Protein AF-V8CW01-F1 (afdb_monomer_lite)

pLDDT: mean 73.12, std 15.97, range [30.33, 90.06]

Secondary structure (DSSP, 8-state):
---GGGGS--TTT--SEEEEEEE-SSS-EEEEEESS-EEEEE---TT---HHHHHHHHH--S-HHHHHHHHHHHHB-SPPEEEEGGG--GGGG---

Sequence (96 aa):
MADLCSRFAEPTERTGPGRWVIVRGLCHGTLWTNERTIGFQVVPTPGADPLPVLDAITATPGTTSEAFDQLAAIYGESAIVAGNLDNWRPDKVSKR

Radius of gyration: 12.53 Å; chains: 1; bounding box: 32×33×28 Å

Structure (mmCIF, N/CA/C/O backbone):
data_AF-V8CW01-F1
#
_entry.id   AF-V8CW01-F1
#
loop_
_atom_site.group_PDB
_atom_site.id
_atom_site.type_symbol
_atom_site.label_atom_id
_atom_site.label_alt_id
_atom_site.label_comp_id
_atom_site.label_asym_id
_atom_site.label_entity_id
_atom_site.label_seq_id
_atom_site.pdbx_PDB_ins_code
_atom_site.Cartn_x
_atom_site.Cartn_y
_atom_site.Cartn_z
_atom_site.occupancy
_atom_site.B_iso_or_equiv
_atom_site.auth_seq_id
_atom_site.auth_comp_id
_atom_site.auth_asym_id
_atom_site.auth_atom_id
_atom_site.pdbx_PDB_model_num
ATOM 1 N N . MET A 1 1 ? 24.522 12.457 -1.337 1.00 39.34 1 MET A N 1
ATOM 2 C CA . MET A 1 1 ? 23.326 11.902 -1.999 1.00 39.34 1 MET A CA 1
ATOM 3 C C . MET A 1 1 ? 22.433 11.395 -0.893 1.00 39.34 1 MET A C 1
ATOM 5 O O . MET A 1 1 ? 22.800 10.426 -0.246 1.00 39.34 1 MET A O 1
ATOM 9 N N . ALA A 1 2 ? 21.409 12.176 -0.550 1.00 33.06 2 ALA A N 1
ATOM 10 C CA . ALA A 1 2 ? 20.553 11.886 0.589 1.00 33.06 2 ALA A CA 1
ATOM 11 C C . ALA A 1 2 ? 19.747 10.620 0.299 1.00 33.06 2 ALA A C 1
ATOM 13 O O . ALA A 1 2 ? 19.192 10.463 -0.787 1.00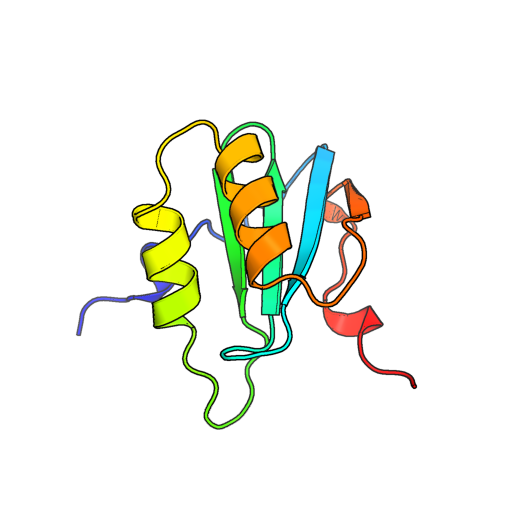 33.06 2 ALA A O 1
ATOM 14 N N . ASP A 1 3 ? 19.774 9.733 1.277 1.00 37.59 3 ASP A N 1
ATOM 15 C CA . ASP A 1 3 ? 19.158 8.424 1.309 1.00 37.59 3 ASP A CA 1
ATOM 16 C C . ASP A 1 3 ? 17.645 8.551 1.073 1.00 37.59 3 ASP A C 1
ATOM 18 O O . ASP A 1 3 ? 16.875 8.854 1.982 1.00 37.59 3 ASP A O 1
ATOM 22 N N . LEU A 1 4 ? 17.217 8.406 -0.186 1.00 42.09 4 LEU A N 1
ATOM 23 C CA . LEU A 1 4 ? 15.796 8.403 -0.531 1.00 42.09 4 LEU A CA 1
ATOM 24 C C . LEU A 1 4 ? 15.087 7.222 0.154 1.00 42.09 4 LEU A C 1
ATOM 26 O O . LEU A 1 4 ? 13.918 7.353 0.475 1.00 42.09 4 LEU A O 1
ATOM 30 N N . CYS A 1 5 ? 15.789 6.128 0.475 1.00 39.38 5 CYS A N 1
ATOM 31 C CA . CYS A 1 5 ? 15.228 4.991 1.212 1.00 39.38 5 CYS A CA 1
ATOM 32 C C . CYS A 1 5 ? 14.763 5.336 2.640 1.00 39.38 5 CYS A C 1
ATOM 34 O O . CYS A 1 5 ? 13.756 4.790 3.075 1.00 39.38 5 CYS A O 1
ATOM 36 N N . SER A 1 6 ? 15.423 6.261 3.342 1.00 35.28 6 SER A N 1
ATOM 37 C CA . SER A 1 6 ? 15.151 6.587 4.755 1.00 35.28 6 SER A CA 1
ATOM 38 C C . SER A 1 6 ? 13.882 7.416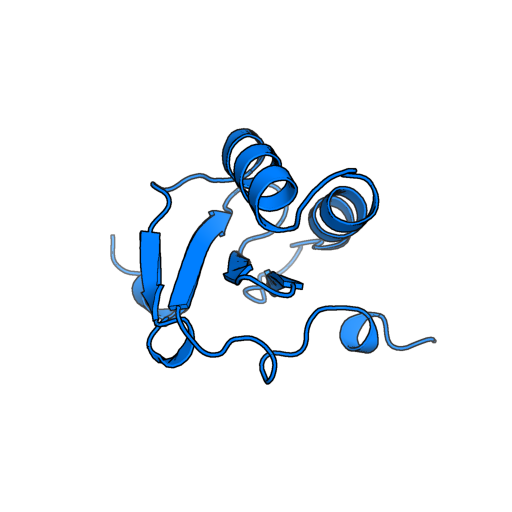 4.987 1.00 35.28 6 SER A C 1
ATOM 40 O O . SER A 1 6 ? 13.563 7.758 6.123 1.00 35.28 6 SER A O 1
ATOM 42 N N . ARG A 1 7 ? 13.178 7.817 3.921 1.00 43.16 7 ARG A N 1
ATOM 43 C CA . ARG A 1 7 ? 11.993 8.689 3.996 1.00 43.16 7 ARG A CA 1
ATOM 44 C C . ARG A 1 7 ? 10.671 7.952 3.797 1.00 43.16 7 ARG A C 1
ATOM 46 O O . ARG A 1 7 ? 9.617 8.584 3.820 1.00 43.16 7 ARG A O 1
ATOM 53 N N . PHE A 1 8 ? 10.736 6.642 3.591 1.00 54.19 8 PHE A N 1
ATOM 54 C CA . PHE A 1 8 ? 9.580 5.782 3.385 1.00 54.19 8 PHE A CA 1
ATOM 55 C C . PHE A 1 8 ? 9.361 4.920 4.614 1.00 54.19 8 PHE A C 1
ATOM 57 O O . PHE A 1 8 ? 10.330 4.563 5.278 1.00 54.19 8 PHE A O 1
ATOM 64 N N . ALA A 1 9 ? 8.090 4.624 4.909 1.00 55.31 9 ALA A N 1
ATOM 65 C CA . ALA A 1 9 ? 7.729 3.810 6.060 1.00 55.31 9 ALA A CA 1
ATOM 66 C C . ALA A 1 9 ? 8.577 2.539 6.053 1.00 55.31 9 ALA A C 1
ATOM 68 O O . ALA A 1 9 ? 8.550 1.765 5.085 1.00 55.31 9 ALA A O 1
ATOM 69 N N . GLU A 1 10 ? 9.387 2.379 7.091 1.00 55.69 10 GLU A N 1
ATOM 70 C CA . GLU A 1 10 ? 10.383 1.326 7.105 1.00 55.69 10 GLU A CA 1
ATOM 71 C C . GLU A 1 10 ? 9.664 -0.031 7.113 1.00 55.69 10 GLU A C 1
ATOM 73 O O . GLU A 1 10 ? 8.557 -0.157 7.649 1.00 55.69 10 GLU A O 1
ATOM 78 N N . PRO A 1 11 ? 10.260 -1.102 6.563 1.00 58.59 11 PRO A N 1
ATOM 79 C CA . PRO A 1 11 ? 9.683 -2.443 6.670 1.00 58.59 11 PRO A CA 1
ATOM 80 C C . PRO A 1 11 ? 9.435 -2.875 8.131 1.00 58.59 11 PRO A C 1
ATOM 82 O O . PRO A 1 11 ? 8.690 -3.823 8.363 1.00 58.59 11 PRO A O 1
ATOM 85 N N . THR A 1 12 ? 10.026 -2.180 9.108 1.00 58.84 12 THR A N 1
ATOM 86 C CA . THR A 1 12 ? 9.790 -2.306 10.554 1.00 58.84 12 THR A CA 1
ATOM 87 C C . THR A 1 12 ? 8.458 -1.705 11.027 1.00 58.84 12 THR A C 1
ATOM 89 O O . THR A 1 12 ? 7.926 -2.149 12.040 1.00 58.84 12 THR A O 1
ATOM 92 N N . GLU A 1 13 ? 7.866 -0.756 10.299 1.00 67.62 13 GLU A N 1
ATOM 93 C CA . GLU A 1 13 ? 6.542 -0.175 10.590 1.00 67.62 13 GLU A CA 1
ATOM 94 C C . GLU A 1 13 ? 5.390 -0.991 9.983 1.00 67.62 13 GLU A C 1
ATOM 96 O O . GLU A 1 13 ? 4.214 -0.779 10.292 1.00 67.62 13 GLU A O 1
ATOM 101 N N . ARG A 1 14 ? 5.734 -1.972 9.145 1.00 71.56 14 ARG A N 1
ATOM 102 C CA . ARG A 1 14 ? 4.835 -2.915 8.477 1.00 71.56 14 ARG A CA 1
ATOM 103 C C . ARG A 1 14 ? 4.390 -4.035 9.426 1.00 71.56 14 ARG A C 1
ATOM 105 O O . ARG A 1 14 ? 4.650 -5.213 9.184 1.00 71.56 14 ARG A O 1
ATOM 112 N N . THR A 1 15 ? 3.736 -3.656 10.516 1.00 76.69 15 THR A N 1
ATOM 113 C CA . THR A 1 15 ? 3.287 -4.572 11.573 1.00 76.69 15 THR A CA 1
ATOM 114 C C . THR A 1 15 ? 1.810 -4.362 11.894 1.00 76.69 15 THR A C 1
ATOM 116 O O . THR A 1 15 ? 1.257 -3.277 11.682 1.00 76.69 15 THR A O 1
ATOM 119 N N . GLY A 1 16 ? 1.164 -5.411 12.400 1.00 80.75 16 GLY A N 1
ATOM 120 C CA . GLY A 1 16 ? -0.216 -5.368 12.865 1.00 80.75 16 GLY A CA 1
ATOM 121 C C . GLY A 1 16 ? -1.280 -5.440 11.759 1.00 80.75 16 GLY A C 1
ATOM 122 O O . GLY A 1 16 ? -0.990 -5.736 10.593 1.00 80.75 16 GLY A O 1
ATOM 123 N N . PRO A 1 17 ? -2.558 -5.225 12.127 1.00 85.00 17 PRO A N 1
ATOM 124 C CA . PRO A 1 17 ? -3.665 -5.263 11.183 1.00 85.00 17 PRO A CA 1
ATOM 125 C C . PRO A 1 17 ? -3.536 -4.134 10.158 1.00 85.00 17 PRO A C 1
ATOM 127 O O . PRO A 1 17 ? -3.317 -2.972 10.497 1.00 85.00 17 PRO A O 1
ATOM 130 N N . GLY A 1 18 ? -3.697 -4.484 8.889 1.00 90.06 18 GLY A N 1
ATOM 131 C CA . GLY A 1 18 ? -3.577 -3.541 7.796 1.00 90.06 18 GLY A CA 1
ATOM 132 C C . GLY A 1 18 ? -4.162 -4.066 6.498 1.00 90.06 18 GLY A C 1
ATOM 133 O O . GLY A 1 18 ? -4.803 -5.120 6.433 1.00 90.06 18 GLY A O 1
ATOM 134 N N . ARG A 1 19 ? -3.955 -3.281 5.449 1.00 89.75 19 ARG A N 1
ATOM 135 C CA . ARG A 1 19 ? -4.417 -3.566 4.093 1.00 89.75 19 ARG A CA 1
ATOM 136 C C . ARG A 1 19 ? -3.252 -3.425 3.134 1.00 89.75 19 ARG A C 1
ATOM 138 O O . ARG A 1 19 ? -2.369 -2.603 3.359 1.00 89.75 19 ARG A O 1
ATOM 145 N N . TRP A 1 20 ? -3.228 -4.227 2.081 1.00 89.12 20 TRP A N 1
ATOM 146 C CA . TRP A 1 20 ? -2.214 -4.125 1.043 1.00 89.12 20 TRP A CA 1
ATOM 147 C C . TRP A 1 20 ? -2.780 -4.448 -0.331 1.00 89.12 20 TRP A C 1
ATOM 149 O O . TRP A 1 20 ? -3.745 -5.200 -0.475 1.00 89.12 20 TRP A O 1
ATOM 159 N N . VAL A 1 21 ? -2.159 -3.870 -1.350 1.00 87.31 21 VAL A N 1
ATOM 160 C CA . VAL A 1 21 ? -2.519 -4.068 -2.748 1.00 87.31 21 VAL A CA 1
ATOM 161 C C . VAL A 1 21 ? -1.268 -4.111 -3.611 1.00 87.31 21 VAL A C 1
ATOM 163 O O . VAL A 1 21 ? -0.294 -3.390 -3.388 1.00 87.31 21 VAL A O 1
ATOM 166 N N . ILE A 1 22 ? -1.295 -4.988 -4.606 1.00 85.31 22 ILE A N 1
ATOM 167 C CA . ILE A 1 22 ? -0.209 -5.116 -5.569 1.00 85.31 22 ILE A CA 1
ATOM 168 C C . ILE A 1 22 ? -0.342 -3.989 -6.583 1.00 85.31 22 ILE A C 1
ATOM 170 O O . ILE A 1 22 ? -1.399 -3.818 -7.193 1.00 85.31 22 ILE A O 1
ATOM 174 N N . VAL A 1 23 ? 0.751 -3.262 -6.773 1.00 81.56 23 VAL A N 1
ATOM 175 C CA . VAL A 1 23 ? 0.874 -2.232 -7.798 1.00 81.56 23 VAL A CA 1
ATOM 176 C C . VAL A 1 23 ? 1.707 -2.809 -8.933 1.00 81.56 23 VAL A C 1
ATOM 178 O O . VAL A 1 23 ? 2.856 -3.215 -8.733 1.00 81.56 23 VAL A O 1
ATOM 181 N N . ARG A 1 24 ? 1.111 -2.870 -10.122 1.00 70.25 24 ARG A N 1
ATOM 182 C CA . ARG A 1 24 ? 1.771 -3.238 -11.375 1.00 70.25 24 ARG A CA 1
ATOM 183 C C . ARG A 1 24 ? 1.390 -2.180 -12.404 1.00 70.25 24 ARG A C 1
ATOM 185 O O . ARG A 1 24 ? 0.220 -1.922 -12.645 1.00 70.25 24 ARG A O 1
ATOM 192 N N . GLY A 1 25 ? 2.393 -1.470 -12.898 1.00 65.75 25 GLY A N 1
ATOM 193 C CA . GLY A 1 25 ? 2.223 -0.225 -13.640 1.00 65.75 25 GLY A CA 1
ATOM 194 C C . GLY A 1 25 ? 3.579 0.447 -13.814 1.00 65.75 25 GLY A C 1
ATOM 195 O O . GLY A 1 25 ? 4.462 -0.120 -14.447 1.00 65.75 25 GLY A O 1
ATOM 196 N N . LEU A 1 26 ? 3.769 1.619 -13.202 1.00 62.06 26 LEU A N 1
ATOM 197 C CA . LEU A 1 26 ? 5.029 2.382 -13.260 1.00 62.06 26 LEU A CA 1
ATOM 198 C C . LEU A 1 26 ? 6.161 1.754 -12.433 1.00 62.06 26 LEU A C 1
ATOM 200 O O . LEU A 1 26 ? 7.327 1.798 -12.819 1.00 62.06 26 LEU A O 1
ATOM 204 N N . CYS A 1 27 ? 5.810 1.145 -11.300 1.00 69.62 27 CYS A N 1
ATOM 205 C CA . CYS A 1 27 ? 6.746 0.476 -10.410 1.00 69.62 27 CYS A CA 1
ATOM 206 C C . CYS A 1 27 ? 6.093 -0.783 -9.850 1.00 69.62 27 CYS A C 1
ATOM 208 O O . CYS A 1 27 ? 5.025 -0.708 -9.243 1.00 69.62 27 CYS A O 1
ATOM 210 N N . HIS A 1 28 ? 6.716 -1.944 -10.054 1.00 76.56 28 HIS A N 1
ATOM 211 C CA . HIS A 1 28 ? 6.250 -3.166 -9.412 1.00 76.56 28 HIS A CA 1
ATOM 212 C C . HIS A 1 28 ? 6.522 -3.085 -7.917 1.00 76.56 28 HIS A C 1
ATOM 214 O O . HIS A 1 28 ? 7.657 -2.906 -7.478 1.00 76.56 28 HIS A O 1
ATOM 220 N N . GLY A 1 29 ? 5.470 -3.234 -7.127 1.00 80.62 29 GLY A N 1
ATOM 221 C CA . GLY A 1 29 ? 5.581 -3.147 -5.686 1.00 80.62 29 GLY A CA 1
ATOM 222 C C . 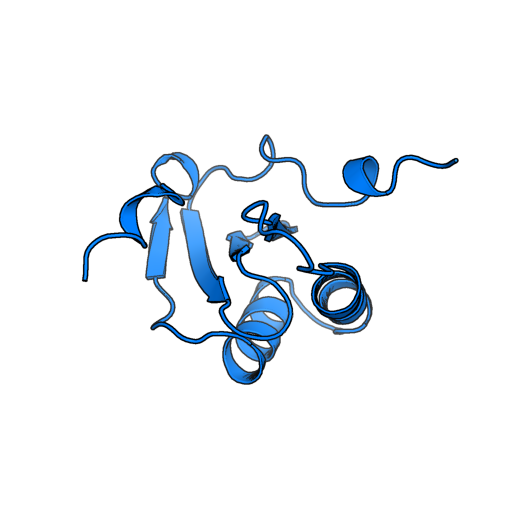GLY A 1 29 ? 4.296 -3.524 -4.986 1.00 80.62 29 GLY A C 1
ATOM 223 O O . GLY A 1 29 ? 3.354 -4.073 -5.562 1.00 80.62 29 GLY A O 1
ATOM 224 N N . THR A 1 30 ? 4.260 -3.249 -3.697 1.00 84.44 30 THR A N 1
ATOM 225 C CA . THR A 1 30 ? 3.068 -3.434 -2.889 1.00 84.44 30 THR A CA 1
ATOM 226 C C . THR A 1 30 ? 2.875 -2.223 -2.012 1.00 84.44 30 THR A C 1
ATOM 228 O O . THR A 1 30 ? 3.724 -1.887 -1.184 1.00 84.44 30 THR A O 1
ATOM 231 N N . LEU A 1 31 ? 1.735 -1.581 -2.217 1.00 87.31 31 LEU A N 1
ATOM 232 C CA . LEU A 1 31 ? 1.247 -0.534 -1.350 1.00 87.31 31 LEU A CA 1
ATOM 233 C C . LEU A 1 31 ? 0.611 -1.198 -0.137 1.00 87.31 31 LEU A C 1
ATOM 235 O O . LEU A 1 31 ? -0.146 -2.159 -0.283 1.00 87.31 31 LEU A O 1
ATOM 239 N N . TRP A 1 32 ? 0.915 -0.704 1.052 1.00 88.00 32 TRP A N 1
ATOM 240 C CA . TRP A 1 32 ? 0.351 -1.207 2.293 1.00 88.00 32 TRP A CA 1
ATOM 241 C C . TRP A 1 32 ? 0.003 -0.055 3.225 1.00 88.00 32 TRP A C 1
ATOM 243 O O . TRP A 1 32 ? 0.619 1.005 3.189 1.00 88.00 32 TRP A O 1
ATOM 253 N N . THR A 1 33 ? -0.991 -0.261 4.074 1.00 89.88 33 THR A N 1
ATOM 254 C CA . THR A 1 33 ? -1.412 0.714 5.075 1.00 89.88 33 THR A CA 1
ATOM 255 C C . THR A 1 33 ? -1.795 0.025 6.372 1.00 89.88 33 THR A C 1
ATOM 257 O O . THR A 1 33 ? -2.304 -1.099 6.368 1.00 89.88 33 THR A O 1
ATOM 260 N N . ASN A 1 34 ? -1.568 0.722 7.478 1.00 87.62 34 ASN A N 1
ATOM 261 C CA . ASN A 1 34 ? -2.129 0.417 8.784 1.00 87.62 34 ASN A CA 1
ATOM 262 C C . ASN A 1 34 ? -2.786 1.681 9.372 1.00 87.62 34 ASN A C 1
ATOM 264 O O . ASN A 1 34 ? -2.908 2.719 8.717 1.00 87.62 34 ASN A O 1
ATOM 268 N N . GLU A 1 35 ? -3.211 1.603 10.630 1.00 82.12 35 GLU A N 1
ATOM 269 C CA . GLU A 1 35 ? -3.870 2.717 11.328 1.00 82.12 35 GLU A CA 1
ATOM 270 C C . GLU A 1 35 ? -2.969 3.946 11.541 1.00 82.12 35 GLU A C 1
ATOM 272 O O . GLU A 1 35 ? -3.465 5.013 11.892 1.00 82.12 35 GLU A O 1
ATOM 277 N N . ARG A 1 36 ? -1.650 3.810 11.367 1.00 81.62 36 ARG A N 1
ATOM 278 C CA . ARG A 1 36 ? -0.661 4.844 11.707 1.00 81.62 36 ARG A CA 1
ATOM 279 C C . ARG A 1 36 ? 0.041 5.428 10.494 1.00 81.62 36 ARG A C 1
ATOM 281 O O . ARG A 1 36 ? 0.385 6.603 10.502 1.00 81.62 36 ARG A O 1
ATOM 288 N N . THR A 1 37 ? 0.283 4.609 9.479 1.00 85.06 37 THR A N 1
ATOM 289 C CA . THR A 1 37 ? 1.097 4.964 8.325 1.00 85.06 37 THR A CA 1
ATOM 290 C C . THR A 1 37 ? 0.648 4.223 7.066 1.00 85.06 37 THR A C 1
ATOM 292 O O . THR A 1 37 ? -0.124 3.257 7.086 1.00 85.06 37 THR A O 1
ATOM 295 N N . ILE A 1 38 ? 1.135 4.717 5.941 1.00 85.56 38 ILE A N 1
ATOM 296 C CA . ILE A 1 38 ? 1.039 4.096 4.630 1.00 85.56 38 ILE A CA 1
ATOM 297 C C . ILE A 1 38 ? 2.459 3.993 4.083 1.00 85.56 38 ILE A C 1
ATOM 299 O O . ILE A 1 38 ? 3.269 4.907 4.232 1.00 85.56 38 ILE A O 1
ATOM 303 N N . GLY A 1 39 ? 2.766 2.865 3.462 1.00 84.19 39 GLY A N 1
ATOM 304 C CA . GLY A 1 39 ? 4.072 2.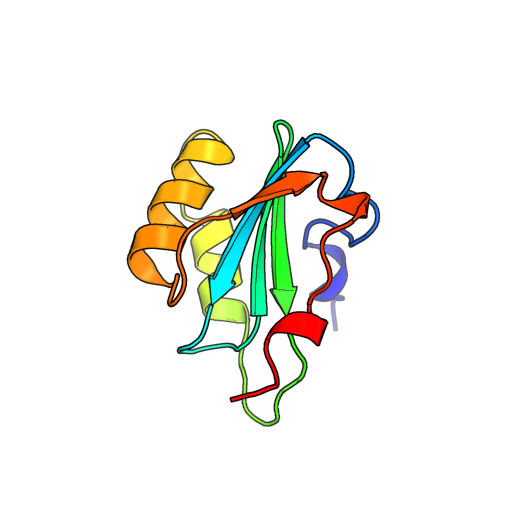608 2.890 1.00 84.19 39 GLY A CA 1
ATOM 305 C C . GLY A 1 39 ? 3.967 1.931 1.539 1.00 84.19 39 GLY A C 1
ATOM 306 O O . GLY A 1 39 ? 2.951 1.337 1.175 1.00 84.19 39 GLY A O 1
ATOM 307 N N . PHE A 1 40 ? 5.061 2.004 0.793 1.00 82.62 40 PHE A N 1
ATOM 308 C CA . PHE A 1 40 ? 5.201 1.308 -0.472 1.00 82.62 40 PHE A CA 1
ATOM 309 C C . PHE A 1 40 ? 6.475 0.480 -0.455 1.00 82.62 40 PHE A C 1
ATOM 311 O O . PHE A 1 40 ? 7.577 1.004 -0.316 1.00 82.62 40 PHE A O 1
ATOM 318 N N . GLN A 1 41 ? 6.317 -0.830 -0.599 1.00 82.25 41 GLN A N 1
ATOM 319 C CA . GLN A 1 41 ? 7.433 -1.746 -0.744 1.00 82.25 41 GLN A CA 1
ATOM 320 C C . GLN A 1 41 ? 7.679 -1.990 -2.228 1.00 82.25 41 GLN A C 1
ATOM 322 O O . GLN A 1 41 ? 6.893 -2.660 -2.899 1.00 82.25 41 GLN A O 1
ATOM 327 N N . VAL A 1 42 ? 8.801 -1.487 -2.724 1.00 75.94 42 VAL A N 1
ATOM 328 C CA . VAL A 1 42 ? 9.238 -1.719 -4.102 1.00 75.94 42 VAL A CA 1
ATOM 329 C C . VAL A 1 42 ? 9.697 -3.168 -4.260 1.00 75.94 42 VAL A C 1
ATOM 331 O O . VAL A 1 42 ? 10.415 -3.696 -3.405 1.00 75.94 42 VAL A O 1
ATOM 334 N N . VAL A 1 43 ? 9.305 -3.801 -5.366 1.00 73.25 43 VAL A N 1
ATOM 335 C CA . VAL A 1 43 ? 9.927 -5.030 -5.862 1.00 73.25 43 VAL A CA 1
ATOM 336 C C . VAL A 1 43 ? 11.004 -4.603 -6.864 1.00 73.25 43 VAL A C 1
ATOM 338 O O . VAL A 1 43 ? 10.670 -4.016 -7.898 1.00 73.25 43 VAL A O 1
ATOM 341 N N . PRO A 1 44 ? 12.296 -4.841 -6.575 1.00 63.31 44 PRO A N 1
ATOM 342 C CA . PRO A 1 44 ? 13.384 -4.365 -7.419 1.00 63.31 44 PRO A CA 1
ATOM 343 C C . PRO A 1 44 ? 13.278 -5.010 -8.802 1.00 63.31 44 PRO A C 1
ATOM 345 O O . PRO A 1 44 ? 13.524 -6.202 -8.975 1.00 63.31 44 PRO A O 1
ATOM 348 N N . THR A 1 45 ? 12.886 -4.204 -9.784 1.00 62.22 45 THR A N 1
ATOM 349 C CA . THR A 1 45 ? 12.727 -4.613 -11.180 1.00 62.22 45 THR A CA 1
ATOM 350 C C . THR A 1 45 ? 13.535 -3.632 -12.031 1.00 62.22 45 THR A C 1
ATOM 352 O O . THR A 1 45 ? 13.453 -2.427 -11.781 1.00 62.22 45 THR A O 1
ATOM 355 N N . PRO A 1 46 ? 14.356 -4.088 -12.995 1.00 64.69 46 PRO A N 1
ATOM 356 C CA . PRO A 1 46 ? 15.181 -3.185 -13.794 1.00 64.69 46 PRO A CA 1
ATOM 357 C C . PRO A 1 46 ? 14.312 -2.165 -14.546 1.00 64.69 46 PRO A C 1
ATOM 359 O O . PRO A 1 46 ? 13.421 -2.547 -15.299 1.00 64.69 46 PRO A O 1
ATOM 362 N N . GLY A 1 47 ? 14.575 -0.872 -14.324 1.00 65.88 47 GLY A N 1
ATOM 363 C CA . GLY A 1 47 ? 13.834 0.241 -14.933 1.00 65.88 47 GLY A CA 1
ATOM 364 C C . GLY A 1 47 ? 12.574 0.691 -14.183 1.00 65.88 47 GLY A C 1
ATOM 365 O O . GLY A 1 47 ? 11.909 1.610 -14.648 1.00 65.88 47 GLY A O 1
ATOM 366 N N . ALA A 1 48 ? 12.242 0.083 -13.039 1.00 66.75 48 ALA A N 1
ATOM 367 C CA . ALA A 1 48 ? 11.130 0.534 -12.208 1.00 66.75 48 ALA A CA 1
ATOM 368 C C . ALA A 1 48 ? 11.531 1.777 -11.401 1.00 66.75 48 ALA A C 1
ATOM 370 O O . ALA A 1 48 ? 12.443 1.708 -10.576 1.00 66.75 48 ALA A O 1
ATOM 371 N N . ASP A 1 49 ? 10.823 2.887 -11.607 1.00 71.75 49 ASP A N 1
ATOM 372 C CA . ASP A 1 49 ? 11.016 4.110 -10.832 1.00 71.75 49 ASP A CA 1
ATOM 373 C C . ASP A 1 49 ? 9.885 4.247 -9.799 1.00 71.75 49 ASP A C 1
ATOM 375 O O . ASP A 1 49 ? 8.717 4.364 -10.179 1.00 71.75 49 ASP A O 1
ATOM 379 N N . PRO A 1 50 ? 10.183 4.163 -8.490 1.00 72.12 50 PRO A N 1
ATOM 380 C CA . PRO A 1 50 ? 9.160 4.226 -7.455 1.00 72.12 50 PRO A CA 1
ATOM 381 C C . PRO A 1 50 ? 8.780 5.661 -7.071 1.00 72.12 50 PRO A C 1
ATOM 383 O O . PRO A 1 50 ? 7.764 5.844 -6.403 1.00 72.12 50 PRO A O 1
ATOM 386 N N . LEU A 1 51 ? 9.545 6.679 -7.490 1.00 79.12 51 LEU A N 1
ATOM 387 C CA . LEU A 1 51 ? 9.293 8.078 -7.138 1.00 79.12 51 LEU A CA 1
ATOM 388 C C . LEU A 1 51 ? 7.861 8.546 -7.434 1.00 79.12 51 LEU A C 1
ATOM 390 O O . LEU A 1 51 ? 7.309 9.192 -6.552 1.00 79.12 51 LEU A O 1
ATOM 394 N N . PRO A 1 52 ? 7.201 8.220 -8.566 1.00 77.44 52 PRO A N 1
ATOM 395 C CA . PRO A 1 52 ? 5.828 8.669 -8.809 1.00 77.44 52 PRO A CA 1
ATOM 396 C C . PRO A 1 52 ? 4.811 8.116 -7.802 1.00 77.44 52 PRO A C 1
ATOM 398 O O . PRO A 1 52 ? 3.894 8.829 -7.403 1.00 77.44 52 PRO A O 1
ATOM 401 N N . VAL A 1 53 ? 4.966 6.863 -7.357 1.00 76.56 53 VAL A N 1
ATOM 402 C CA . VAL A 1 53 ? 4.076 6.274 -6.337 1.00 76.56 53 VAL A CA 1
ATOM 403 C C . VAL A 1 53 ? 4.318 6.937 -4.983 1.00 76.56 53 VAL A C 1
ATOM 405 O O . VAL A 1 53 ? 3.387 7.211 -4.232 1.00 76.56 53 VAL A O 1
ATOM 408 N N . LEU A 1 54 ? 5.581 7.213 -4.686 1.00 78.50 54 LEU A N 1
ATOM 409 C CA . LEU A 1 54 ? 6.017 7.800 -3.430 1.00 78.50 54 LEU A CA 1
ATOM 410 C C . LEU A 1 54 ? 5.624 9.278 -3.318 1.00 78.50 54 LEU A C 1
ATOM 412 O O . LEU A 1 54 ? 5.132 9.701 -2.274 1.00 78.50 54 LEU A O 1
ATOM 416 N N . ASP A 1 55 ? 5.753 10.035 -4.405 1.00 83.56 55 ASP A N 1
ATOM 417 C CA . ASP A 1 55 ? 5.265 11.409 -4.516 1.00 83.56 55 ASP A CA 1
ATOM 418 C C . ASP A 1 55 ? 3.745 11.449 -4.324 1.00 83.56 55 ASP A C 1
ATOM 420 O O . ASP A 1 55 ? 3.246 12.216 -3.500 1.00 83.56 55 ASP A O 1
ATOM 424 N N . ALA A 1 56 ? 3.015 10.517 -4.950 1.00 82.12 56 ALA A N 1
ATOM 425 C CA . ALA A 1 56 ? 1.571 10.399 -4.783 1.00 82.12 56 ALA A CA 1
ATOM 426 C C . ALA A 1 56 ? 1.158 10.106 -3.327 1.00 82.12 56 ALA A C 1
ATOM 428 O O . ALA A 1 56 ? 0.174 10.675 -2.859 1.00 82.12 56 ALA A O 1
ATOM 429 N N . ILE A 1 57 ? 1.918 9.296 -2.577 1.00 81.06 57 ILE A N 1
ATOM 430 C CA . ILE A 1 57 ? 1.681 9.085 -1.135 1.00 81.06 57 ILE A CA 1
ATOM 431 C C . ILE A 1 57 ? 1.800 10.397 -0.358 1.00 81.06 57 ILE A C 1
ATOM 433 O O . ILE A 1 57 ? 0.952 10.688 0.479 1.00 81.06 57 ILE A O 1
ATOM 437 N N . THR A 1 58 ? 2.821 11.205 -0.646 1.00 80.56 58 THR A N 1
ATOM 438 C CA . THR A 1 58 ? 3.022 12.490 0.043 1.00 80.56 58 THR A CA 1
ATOM 439 C C . THR A 1 58 ? 2.048 13.582 -0.395 1.00 80.56 58 THR A C 1
ATOM 441 O O . THR A 1 58 ? 1.721 14.466 0.393 1.00 80.56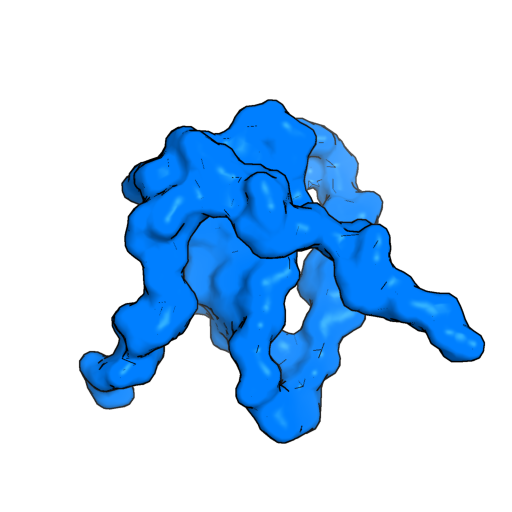 58 THR A O 1
ATOM 444 N N . ALA A 1 59 ? 1.587 13.525 -1.644 1.00 83.56 59 ALA A N 1
ATOM 445 C CA . ALA A 1 59 ? 0.689 14.504 -2.236 1.00 83.56 59 ALA A CA 1
ATOM 446 C C . ALA A 1 59 ? -0.783 14.242 -1.898 1.00 83.56 59 ALA A C 1
ATOM 448 O O . ALA A 1 59 ? -1.599 15.149 -2.051 1.00 83.56 59 ALA A O 1
ATOM 449 N N . THR A 1 60 ? -1.132 13.029 -1.456 1.00 81.38 60 THR A N 1
ATOM 450 C CA . THR A 1 60 ? -2.515 12.663 -1.141 1.00 81.38 60 THR A CA 1
ATOM 451 C C . THR A 1 60 ? -2.896 13.160 0.258 1.00 81.38 60 THR A C 1
ATOM 453 O O . THR A 1 60 ? -2.373 12.651 1.251 1.00 81.38 60 THR A O 1
ATOM 456 N N . PRO A 1 61 ? -3.802 14.147 0.377 1.00 75.94 61 PRO A N 1
ATOM 457 C CA . PRO A 1 61 ? -4.265 14.622 1.673 1.00 75.94 61 PRO A CA 1
ATOM 458 C C . PRO A 1 61 ? -5.289 13.651 2.275 1.00 75.94 61 PRO A C 1
ATOM 460 O O . PRO A 1 61 ? -6.076 13.041 1.554 1.00 75.94 61 PRO A O 1
ATOM 463 N N . GLY A 1 62 ? -5.335 13.564 3.606 1.00 79.81 62 GLY A N 1
ATOM 464 C CA . GLY A 1 62 ? -6.348 12.792 4.332 1.00 79.81 62 GLY A CA 1
ATOM 465 C C . GLY A 1 62 ? -5.750 11.775 5.296 1.00 79.81 62 GLY A C 1
ATOM 466 O O . GLY A 1 62 ? -4.585 11.868 5.686 1.00 79.81 62 GLY A O 1
ATOM 467 N N . THR A 1 63 ? -6.571 10.815 5.721 1.00 85.25 63 THR A N 1
ATOM 468 C CA . THR A 1 63 ? -6.099 9.705 6.558 1.00 85.25 63 THR A CA 1
ATOM 469 C C . THR A 1 63 ? -5.261 8.714 5.745 1.00 85.25 63 THR A C 1
ATOM 471 O O . THR A 1 63 ? -5.424 8.594 4.533 1.00 85.25 63 THR A O 1
ATOM 474 N N . THR A 1 64 ? -4.389 7.944 6.404 1.00 83.62 64 THR A N 1
ATOM 475 C CA . THR A 1 64 ? -3.576 6.894 5.749 1.00 83.62 64 THR A CA 1
ATOM 476 C C . THR A 1 64 ? -4.437 5.887 4.992 1.00 83.62 64 THR A C 1
ATOM 478 O O . THR A 1 64 ? -4.065 5.427 3.917 1.00 83.62 64 THR A O 1
ATOM 481 N N . SER A 1 65 ? -5.618 5.595 5.538 1.00 85.19 65 SER A N 1
ATOM 482 C CA . SER A 1 65 ? -6.626 4.738 4.927 1.00 85.19 65 SER A CA 1
ATOM 483 C C . SER A 1 65 ? -7.240 5.355 3.674 1.00 85.19 65 SER A C 1
ATOM 485 O O . SER A 1 65 ? -7.292 4.680 2.654 1.00 85.19 65 SER A O 1
ATOM 487 N N . GLU A 1 66 ? -7.652 6.623 3.711 1.00 87.38 66 GLU A N 1
ATOM 488 C CA . GLU A 1 66 ? -8.182 7.302 2.521 1.00 87.38 66 GLU A CA 1
ATOM 489 C C . GLU A 1 66 ? -7.126 7.440 1.426 1.00 87.38 66 GLU A C 1
ATOM 491 O O . GLU A 1 66 ? -7.408 7.158 0.262 1.00 87.38 66 GLU A O 1
ATOM 496 N N . ALA A 1 67 ? -5.898 7.807 1.800 1.00 87.50 67 ALA A N 1
ATOM 497 C CA . ALA A 1 67 ? -4.786 7.882 0.866 1.00 87.50 67 ALA A CA 1
ATOM 498 C C . ALA A 1 67 ? -4.505 6.517 0.229 1.00 87.50 67 ALA A C 1
ATOM 500 O O . ALA A 1 67 ? -4.326 6.416 -0.983 1.00 87.50 67 ALA A O 1
ATOM 501 N N . PHE A 1 68 ? -4.540 5.446 1.026 1.00 88.62 68 PHE A N 1
ATOM 502 C CA . PHE A 1 68 ? -4.405 4.088 0.518 1.00 88.62 68 PHE A CA 1
ATOM 503 C C . PHE A 1 68 ? -5.520 3.726 -0.457 1.00 88.62 68 PHE A C 1
ATOM 505 O O . PHE A 1 68 ? -5.217 3.215 -1.527 1.00 88.62 68 PHE A O 1
ATOM 512 N N . ASP A 1 69 ? -6.785 3.983 -0.120 1.00 88.88 69 ASP A N 1
ATOM 513 C CA . ASP A 1 69 ? -7.920 3.653 -0.985 1.00 88.88 69 ASP A CA 1
ATOM 514 C C . ASP A 1 69 ? -7.855 4.425 -2.319 1.00 88.88 69 ASP A C 1
ATOM 516 O O . ASP A 1 69 ? -8.088 3.843 -3.380 1.00 88.88 69 ASP A O 1
ATOM 520 N N . GLN A 1 70 ? -7.442 5.699 -2.301 1.00 88.00 70 GLN A N 1
ATOM 521 C CA . GLN A 1 70 ? -7.228 6.484 -3.522 1.00 88.00 70 GLN A CA 1
ATOM 522 C C . GLN A 1 70 ? -6.080 5.933 -4.374 1.00 88.00 70 GLN A C 1
ATOM 524 O O . GLN A 1 70 ? -6.239 5.715 -5.574 1.00 88.00 70 GLN A O 1
ATOM 529 N N . LEU A 1 71 ? -4.929 5.660 -3.763 1.00 85.62 71 LEU A N 1
ATOM 530 C CA . LEU A 1 71 ? -3.770 5.122 -4.474 1.00 85.62 71 LEU A CA 1
ATOM 531 C C . LEU A 1 71 ? -4.013 3.697 -4.972 1.00 85.62 71 LEU A C 1
ATOM 533 O O . LEU A 1 71 ? -3.571 3.351 -6.063 1.00 85.62 71 LEU A O 1
ATOM 537 N N . ALA A 1 72 ? -4.738 2.877 -4.214 1.00 86.88 72 ALA A N 1
ATOM 538 C CA . ALA A 1 72 ? -5.156 1.545 -4.625 1.00 86.88 72 ALA A CA 1
ATOM 539 C C . ALA A 1 72 ? -6.120 1.604 -5.815 1.00 86.88 72 ALA A C 1
ATOM 541 O O . ALA A 1 72 ? -6.020 0.768 -6.705 1.00 86.88 72 ALA A O 1
ATOM 542 N N . ALA A 1 73 ? -7.005 2.602 -5.876 1.00 86.56 73 ALA A N 1
ATOM 543 C CA . ALA A 1 73 ? -7.884 2.800 -7.026 1.00 86.56 73 ALA A CA 1
ATOM 544 C C . ALA A 1 73 ? -7.129 3.248 -8.292 1.00 86.56 73 ALA A C 1
ATOM 546 O O . ALA A 1 73 ? -7.538 2.904 -9.398 1.00 86.56 73 ALA A O 1
ATOM 547 N N . ILE A 1 74 ? -6.039 4.010 -8.140 1.00 85.06 74 ILE A N 1
ATOM 548 C CA . ILE A 1 74 ? -5.246 4.538 -9.264 1.00 85.06 74 ILE A CA 1
ATOM 549 C C . ILE A 1 74 ? -4.205 3.519 -9.753 1.00 85.06 74 ILE A C 1
ATOM 551 O O . ILE A 1 74 ? -4.029 3.339 -10.956 1.00 85.06 74 ILE A O 1
ATOM 555 N N . TYR A 1 75 ? -3.496 2.878 -8.822 1.00 82.75 75 TYR A N 1
ATOM 556 C CA . TYR A 1 75 ? -2.307 2.063 -9.092 1.00 82.75 75 TYR A CA 1
ATOM 557 C C . TYR A 1 75 ? -2.481 0.575 -8.767 1.00 82.75 75 TYR A C 1
ATOM 559 O O . TYR A 1 75 ? -1.637 -0.238 -9.149 1.00 82.75 75 TYR A O 1
ATOM 567 N N . GLY A 1 76 ? -3.521 0.200 -8.021 1.00 80.19 76 GLY A N 1
ATOM 568 C CA . GLY A 1 76 ? -3.765 -1.188 -7.650 1.00 80.19 76 GLY A CA 1
ATOM 569 C C . GLY A 1 76 ? -4.192 -2.016 -8.859 1.00 80.19 76 GLY A C 1
ATOM 570 O O . GLY A 1 76 ? -5.195 -1.726 -9.499 1.00 80.19 76 GLY A O 1
ATOM 571 N N . GLU A 1 77 ? -3.444 -3.079 -9.155 1.00 79.50 77 GLU A N 1
ATOM 572 C CA . GLU A 1 77 ? -3.815 -4.048 -10.200 1.00 79.50 77 GLU A CA 1
ATOM 573 C C . GLU A 1 77 ? -4.652 -5.200 -9.618 1.00 79.50 77 GLU A C 1
ATOM 575 O O . GLU A 1 77 ? -5.445 -5.840 -10.304 1.00 79.50 77 GLU A O 1
ATOM 580 N N . SER A 1 78 ? -4.467 -5.489 -8.330 1.00 76.06 78 SER A N 1
ATOM 581 C CA . SER A 1 78 ? -5.142 -6.585 -7.631 1.00 76.06 78 SER A CA 1
ATOM 582 C C . SER A 1 78 ? -6.204 -6.079 -6.662 1.00 76.06 78 SER A C 1
ATOM 584 O O . SER A 1 78 ? -6.208 -4.918 -6.265 1.00 76.06 78 SER A O 1
ATOM 586 N N . ALA A 1 79 ? -7.083 -6.981 -6.224 1.00 81.56 79 ALA A N 1
ATOM 587 C CA . ALA A 1 79 ? -7.988 -6.688 -5.122 1.00 81.56 79 ALA A CA 1
ATOM 588 C C . ALA A 1 79 ? -7.198 -6.315 -3.856 1.00 81.56 79 ALA A C 1
ATOM 590 O O . ALA A 1 79 ? -6.167 -6.923 -3.552 1.00 81.56 79 ALA A O 1
ATOM 591 N N . ILE A 1 80 ? -7.709 -5.336 -3.108 1.00 86.12 80 ILE A N 1
ATOM 592 C CA . ILE A 1 80 ? -7.181 -4.971 -1.793 1.00 86.12 80 ILE A CA 1
ATOM 593 C C . ILE A 1 80 ? -7.348 -6.171 -0.861 1.00 86.12 80 ILE A C 1
ATOM 595 O O . ILE A 1 80 ? -8.448 -6.697 -0.688 1.00 86.12 80 ILE A O 1
ATOM 599 N N . VAL A 1 81 ? -6.252 -6.588 -0.238 1.00 87.38 81 VAL A N 1
ATOM 600 C CA . VAL A 1 81 ? -6.246 -7.658 0.755 1.00 87.38 81 VAL A CA 1
ATOM 601 C C . VAL A 1 81 ? -6.124 -7.030 2.134 1.00 87.38 81 VAL A C 1
ATOM 603 O O . VAL A 1 81 ? -5.250 -6.199 2.365 1.00 87.38 81 VAL A O 1
ATOM 606 N N . ALA A 1 82 ? -6.994 -7.430 3.056 1.00 86.81 82 ALA A N 1
ATOM 607 C CA . ALA A 1 82 ? -6.907 -7.058 4.462 1.00 86.81 82 ALA A CA 1
ATOM 608 C C . ALA A 1 82 ? -6.376 -8.236 5.284 1.00 86.81 82 ALA A C 1
ATOM 610 O O . ALA A 1 82 ? -6.726 -9.392 5.034 1.00 86.81 82 ALA A O 1
ATOM 611 N N . GLY A 1 83 ? -5.543 -7.954 6.278 1.00 85.62 83 GLY A N 1
ATOM 612 C CA . GLY A 1 83 ? -4.999 -8.977 7.160 1.00 85.62 83 GLY A CA 1
ATOM 613 C C . GLY A 1 83 ? -3.872 -8.445 8.028 1.00 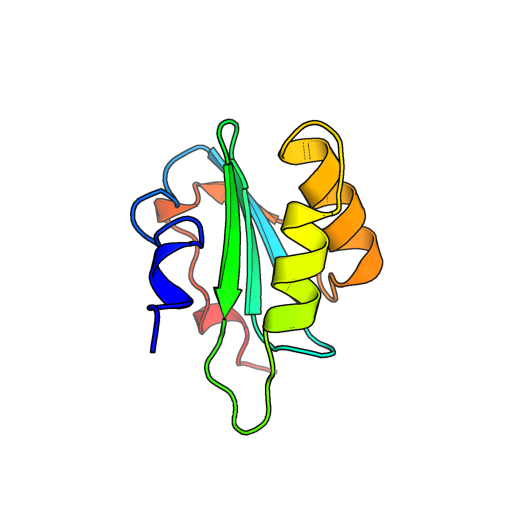85.62 83 GLY A C 1
ATOM 614 O O . GLY A 1 83 ? -3.720 -7.241 8.203 1.00 85.62 83 GLY A O 1
ATOM 615 N N . ASN A 1 84 ? -3.064 -9.349 8.573 1.00 84.88 84 ASN A N 1
ATOM 616 C CA . ASN A 1 84 ? -1.893 -8.940 9.333 1.00 84.88 84 ASN A CA 1
ATOM 617 C C . ASN A 1 84 ? -0.698 -8.691 8.391 1.00 84.88 84 ASN A C 1
ATOM 619 O O . ASN A 1 84 ? -0.254 -9.615 7.702 1.00 84.88 84 ASN A O 1
ATOM 623 N N . LEU A 1 85 ? -0.176 -7.461 8.393 1.00 81.38 85 LEU A N 1
ATOM 624 C CA . LEU A 1 85 ? 0.975 -7.032 7.596 1.00 81.38 85 LEU A CA 1
ATOM 625 C C . LEU A 1 85 ? 2.255 -7.811 7.928 1.00 81.38 85 LEU A C 1
ATOM 627 O O . LEU A 1 85 ? 3.071 -8.044 7.035 1.00 81.38 85 LEU A O 1
ATOM 631 N N . ASP A 1 86 ? 2.382 -8.310 9.161 1.00 78.62 86 ASP A N 1
ATOM 632 C CA . ASP A 1 86 ? 3.492 -9.174 9.582 1.00 78.62 86 ASP A CA 1
ATOM 633 C C . ASP A 1 86 ? 3.574 -10.464 8.746 1.00 78.62 86 ASP A C 1
ATOM 635 O O . ASP A 1 86 ? 4.653 -10.977 8.445 1.00 78.62 86 ASP A O 1
ATOM 639 N N . ASN A 1 87 ? 2.415 -10.985 8.333 1.00 71.62 87 ASN A N 1
ATOM 640 C CA . ASN A 1 87 ? 2.301 -12.212 7.544 1.00 71.62 87 ASN A CA 1
ATOM 641 C C . ASN A 1 87 ? 2.251 -11.953 6.034 1.00 71.62 87 ASN A C 1
ATOM 643 O O . ASN A 1 87 ? 2.265 -12.903 5.241 1.00 71.62 87 ASN A O 1
ATOM 647 N N . TRP A 1 88 ? 2.191 -10.688 5.616 1.00 70.00 88 TRP A N 1
ATOM 648 C CA . TRP A 1 88 ? 2.159 -10.345 4.206 1.00 70.00 88 TRP A CA 1
ATOM 649 C C . TRP A 1 88 ? 3.511 -10.672 3.547 1.00 70.00 88 TRP A C 1
ATOM 651 O O . TRP A 1 88 ? 4.583 -10.222 3.971 1.00 70.00 88 TRP A O 1
ATOM 661 N N . ARG A 1 89 ? 3.462 -11.478 2.480 1.00 64.62 89 ARG A N 1
ATOM 662 C CA . ARG A 1 89 ? 4.626 -11.895 1.690 1.00 64.62 89 ARG A CA 1
ATOM 663 C C . ARG A 1 89 ? 4.549 -11.282 0.286 1.00 64.62 89 ARG A C 1
ATOM 665 O O . ARG A 1 89 ? 3.607 -11.620 -0.433 1.00 64.62 89 ARG A O 1
ATOM 672 N N . PRO A 1 90 ? 5.539 -10.474 -0.142 1.00 56.91 90 PRO A N 1
ATOM 673 C CA . PRO A 1 90 ? 5.598 -9.960 -1.517 1.00 56.91 90 PRO A CA 1
ATOM 674 C C . PRO A 1 90 ? 5.817 -11.078 -2.555 1.00 56.91 90 PRO A C 1
ATOM 676 O O . PRO A 1 90 ? 5.448 -10.943 -3.715 1.00 56.91 90 PRO A O 1
ATOM 679 N N . ASP A 1 91 ? 6.368 -12.216 -2.123 1.00 48.94 91 ASP A N 1
ATOM 680 C CA . ASP A 1 91 ? 6.788 -13.334 -2.977 1.00 48.94 91 ASP A CA 1
ATOM 681 C C . ASP A 1 91 ? 5.629 -14.168 -3.564 1.00 48.94 91 ASP A C 1
ATOM 683 O O . ASP A 1 91 ? 5.796 -14.874 -4.555 1.00 48.94 91 ASP A O 1
ATOM 687 N N . LYS A 1 92 ? 4.404 -14.055 -3.032 1.00 47.50 92 LYS A N 1
ATOM 688 C CA . LYS A 1 92 ? 3.249 -14.813 -3.560 1.00 47.50 92 LYS A CA 1
ATOM 689 C C . LYS A 1 92 ? 2.632 -14.224 -4.839 1.00 47.50 92 LYS A C 1
ATOM 691 O O . LYS A 1 92 ? 1.559 -14.659 -5.245 1.00 47.50 92 LYS A O 1
ATOM 696 N N . VAL A 1 93 ? 3.297 -13.261 -5.481 1.00 48.78 93 VAL A N 1
ATOM 697 C CA . VAL A 1 93 ? 2.820 -12.586 -6.706 1.00 48.78 93 VAL A CA 1
ATOM 698 C C . VAL A 1 93 ? 3.441 -13.163 -7.986 1.00 48.78 93 VAL A C 1
ATOM 700 O O . VAL A 1 93 ? 3.059 -12.785 -9.091 1.00 48.78 93 VAL A O 1
ATOM 703 N N . SER A 1 94 ? 4.351 -14.134 -7.879 1.00 36.09 94 SER A N 1
ATOM 704 C CA . SER A 1 94 ? 4.927 -14.807 -9.047 1.00 36.09 94 SER A CA 1
ATOM 705 C C . SER A 1 94 ? 4.603 -16.298 -9.035 1.00 36.09 94 SER A C 1
ATOM 707 O O . SER A 1 94 ? 5.377 -17.104 -8.533 1.00 36.09 94 SER A O 1
ATOM 709 N N . LYS A 1 95 ? 3.420 -16.660 -9.547 1.00 30.33 95 LYS A N 1
ATOM 710 C CA . LYS A 1 95 ? 3.135 -17.953 -10.200 1.00 30.33 95 LYS A CA 1
ATOM 711 C C . LYS A 1 95 ? 1.785 -17.869 -10.924 1.00 30.33 95 LYS A C 1
ATOM 713 O O . LYS A 1 95 ? 0.778 -18.390 -10.448 1.00 30.33 95 LYS A O 1
ATOM 718 N N . ARG A 1 96 ? 1.762 -17.205 -12.076 1.00 36.94 96 ARG A N 1
ATOM 719 C CA . ARG A 1 96 ? 0.891 -17.583 -13.193 1.00 36.94 96 ARG A CA 1
ATOM 720 C C . ARG A 1 96 ? 1.518 -17.147 -14.500 1.00 36.94 96 ARG A C 1
ATOM 722 O O . ARG A 1 96 ? 2.004 -15.998 -14.533 1.00 36.94 96 ARG A O 1
#

Foldseek 3Di:
DDDPVVVFDDLVNLWFWWKKAFFDDQFGWIWIDDQPATGIGGDDDPNRDCVVLVVQLVVDDDGRVVSSVVSCVVGGPDDMDIDTSVPDDSVVPPDD